Protein AF-A0A2J8KS31-F1 (afdb_monomer)

Radius of gyration: 13.06 Å; Cα contacts (8 Å, |Δi|>4): 85; chains: 1; bounding box: 33×24×30 Å

InterPro domains:
  IPR003382 Flavoprotein [PF02441] (6-48)
  IPR036551 Flavin prenyltransferase-like [G3DSA:3.40.50.1950] (1-64)
  IPR036551 Flavin prenyltransferase-like [SSF52507] (2-63)

Structure (mmCIF, N/CA/C/O backbone):
data_AF-A0A2J8KS31-F1
#
_entry.id   AF-A0A2J8KS31-F1
#
loop_
_atom_site.group_PDB
_atom_site.id
_atom_site.type_symbol
_atom_site.label_atom_id
_atom_site.label_alt_id
_atom_site.label_comp_id
_atom_site.label_asym_id
_atom_site.label_entity_id
_atom_site.label_seq_id
_atom_site.pdbx_PDB_ins_code
_atom_site.Cartn_x
_atom_site.Cartn_y
_atom_site.Cartn_z
_atom_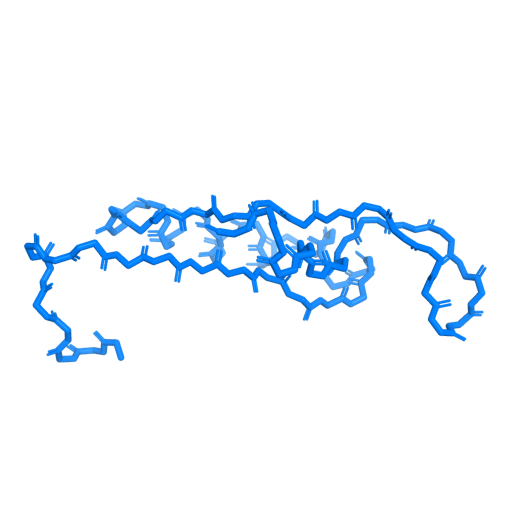site.occupancy
_atom_site.B_iso_or_equiv
_atom_site.auth_seq_id
_atom_site.auth_comp_id
_atom_site.auth_asym_id
_atom_site.auth_atom_id
_atom_site.pdbx_PDB_model_num
ATOM 1 N N . ILE A 1 1 ? -13.593 -4.215 4.434 1.00 81.88 1 ILE A N 1
ATOM 2 C CA . ILE A 1 1 ? -13.193 -2.845 4.852 1.00 81.88 1 ILE A CA 1
ATOM 3 C C . ILE A 1 1 ? -14.337 -1.831 4.953 1.00 81.88 1 ILE A C 1
ATOM 5 O O . ILE A 1 1 ? -14.296 -1.002 5.843 1.00 81.88 1 ILE A O 1
ATOM 9 N N . ARG A 1 2 ? -15.360 -1.845 4.083 1.00 90.81 2 ARG A N 1
ATOM 10 C CA . ARG A 1 2 ? -16.365 -0.758 4.040 1.00 90.81 2 ARG A CA 1
ATOM 11 C C . ARG A 1 2 ? -17.262 -0.650 5.283 1.00 90.81 2 ARG A C 1
ATOM 13 O O . ARG A 1 2 ? -17.772 0.428 5.545 1.00 90.81 2 ARG A O 1
ATOM 20 N N . ALA A 1 3 ? 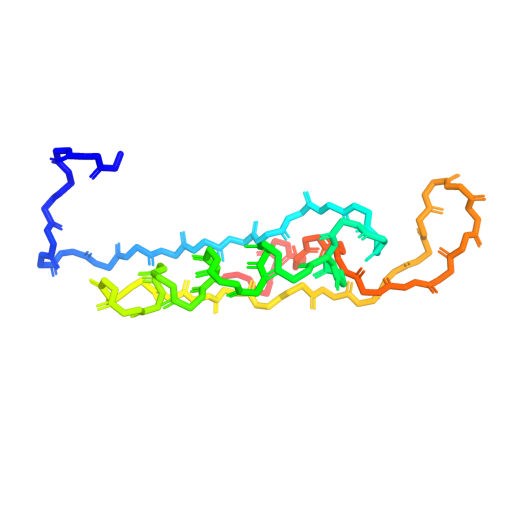-17.397 -1.733 6.046 1.00 94.81 3 ALA A N 1
ATOM 21 C CA . ALA A 1 3 ? -18.052 -1.767 7.356 1.00 94.81 3 ALA A CA 1
ATOM 22 C C . ALA A 1 3 ? -17.042 -1.954 8.511 1.00 94.81 3 ALA A C 1
ATOM 24 O O . ALA A 1 3 ? -17.401 -2.440 9.578 1.00 94.81 3 ALA A O 1
ATOM 25 N N . TRP A 1 4 ? -15.758 -1.656 8.277 1.00 93.94 4 TRP A N 1
ATOM 26 C CA . TRP A 1 4 ? -14.733 -1.764 9.311 1.00 93.94 4 TRP A CA 1
ATOM 27 C C . TRP A 1 4 ? -14.889 -0.642 10.333 1.00 93.94 4 TRP A C 1
ATOM 29 O O . TRP A 1 4 ? -15.071 0.522 9.969 1.00 93.94 4 TRP A O 1
ATOM 39 N N . ASP A 1 5 ? -14.772 -1.000 11.605 1.00 93.50 5 ASP A N 1
ATOM 40 C CA . ASP A 1 5 ? -14.695 -0.043 12.698 1.00 93.50 5 ASP A CA 1
ATOM 41 C C . ASP A 1 5 ? -13.369 0.724 12.611 1.00 93.50 5 ASP A C 1
ATOM 43 O O . ASP A 1 5 ? -12.295 0.180 12.864 1.00 93.50 5 ASP A O 1
ATOM 47 N N . ARG A 1 6 ? -13.450 2.005 12.241 1.00 88.19 6 ARG A N 1
ATOM 48 C CA 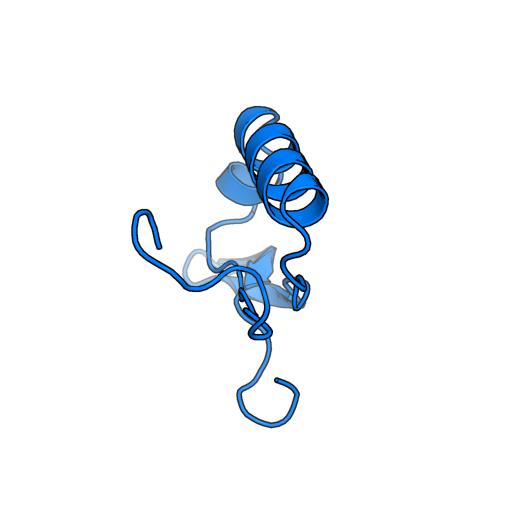. ARG A 1 6 ? -12.282 2.868 12.017 1.00 88.19 6 ARG A CA 1
ATOM 49 C C . ARG A 1 6 ? -11.503 3.200 13.293 1.00 88.19 6 ARG A C 1
ATOM 51 O O . ARG A 1 6 ? -10.426 3.771 13.180 1.00 88.19 6 ARG A O 1
ATOM 58 N N . SER A 1 7 ? -12.018 2.859 14.476 1.00 89.81 7 SER A N 1
ATOM 59 C CA . SER A 1 7 ? -11.264 2.976 15.730 1.00 89.81 7 SER A CA 1
ATOM 60 C C . SER A 1 7 ? -10.226 1.860 15.907 1.00 89.81 7 SER A C 1
ATOM 62 O O . SER A 1 7 ? -9.305 1.996 16.711 1.00 89.81 7 SER A O 1
ATOM 64 N N . LYS A 1 8 ? -10.349 0.763 15.148 1.00 94.06 8 LYS A N 1
ATOM 65 C CA . LYS A 1 8 ? -9.432 -0.377 15.208 1.00 94.06 8 LYS A CA 1
ATOM 66 C C . LYS A 1 8 ? -8.325 -0.246 14.164 1.00 94.06 8 LYS A C 1
ATOM 68 O O . LYS A 1 8 ? -8.618 0.122 13.021 1.00 94.06 8 LYS A O 1
ATOM 73 N N . PRO A 1 9 ? -7.079 -0.614 14.513 1.00 94.44 9 PRO A N 1
ATOM 74 C CA . PRO A 1 9 ? -5.972 -0.566 13.572 1.00 94.44 9 PRO A CA 1
ATOM 75 C C . PRO A 1 9 ? -6.231 -1.500 12.387 1.00 94.44 9 PRO A C 1
ATOM 77 O O . PRO A 1 9 ? -6.790 -2.589 12.538 1.00 94.44 9 PRO A O 1
ATOM 80 N N . LEU A 1 10 ? -5.806 -1.060 11.205 1.00 96.69 10 LEU A N 1
ATOM 81 C CA . LEU A 1 10 ? -5.818 -1.854 9.985 1.00 96.69 10 LEU A CA 1
ATOM 82 C C . LEU A 1 10 ? -4.457 -1.712 9.316 1.00 96.69 10 LEU A C 1
ATOM 84 O O . LEU A 1 10 ? -4.042 -0.603 8.980 1.00 96.69 10 LEU A O 1
ATOM 88 N N . LEU A 1 11 ? -3.793 -2.848 9.134 1.00 96.38 11 LEU A N 1
ATOM 89 C CA . LEU A 1 11 ? -2.528 -2.975 8.422 1.00 96.38 11 LEU A CA 1
ATOM 90 C C . LEU A 1 11 ? -2.814 -3.450 6.996 1.00 96.38 11 LEU A C 1
ATOM 92 O O . LEU A 1 11 ? -3.691 -4.294 6.792 1.00 96.38 11 LEU A O 1
ATOM 96 N N . PHE A 1 12 ? -2.078 -2.943 6.013 1.00 95.69 12 PHE A N 1
ATOM 97 C CA . PHE A 1 12 ? -2.099 -3.486 4.656 1.00 95.69 12 PHE A CA 1
ATOM 98 C C . PHE A 1 12 ? -0.678 -3.682 4.130 1.00 95.69 12 PHE A C 1
ATOM 100 O O . PHE A 1 12 ? 0.191 -2.842 4.342 1.00 95.69 12 PHE A O 1
ATOM 107 N N . CYS A 1 13 ? -0.465 -4.802 3.442 1.00 96.31 13 CYS A N 1
ATOM 108 C CA . CYS A 1 13 ? 0.821 -5.198 2.873 1.00 96.31 13 CYS A CA 1
ATOM 109 C C . CYS A 1 13 ? 0.630 -5.342 1.358 1.00 96.31 13 CYS A C 1
ATOM 111 O O . CYS A 1 13 ? 0.044 -6.340 0.925 1.00 96.31 13 CYS A O 1
ATOM 113 N N . PRO A 1 14 ? 1.022 -4.354 0.538 1.00 94.50 14 PRO A N 1
ATOM 114 C CA . PRO A 1 14 ? 0.857 -4.467 -0.902 1.00 94.50 14 PRO A CA 1
ATOM 115 C C . PRO A 1 14 ? 1.767 -5.571 -1.467 1.00 94.50 14 PRO A C 1
ATOM 117 O O . PRO A 1 14 ? 2.843 -5.855 -0.942 1.00 94.50 14 PRO A O 1
ATOM 120 N N . ALA A 1 15 ? 1.294 -6.237 -2.519 1.00 92.88 15 ALA A N 1
ATOM 121 C CA . ALA A 1 15 ? 1.987 -7.352 -3.156 1.00 92.88 15 ALA A CA 1
ATOM 122 C C . ALA A 1 15 ? 1.643 -7.368 -4.649 1.00 92.88 15 ALA A C 1
ATOM 124 O O . ALA A 1 15 ? 0.539 -7.752 -5.037 1.00 92.88 15 ALA A O 1
ATOM 125 N N . MET A 1 16 ? 2.558 -6.896 -5.488 1.00 91.38 16 MET A N 1
ATOM 126 C CA . MET A 1 16 ? 2.351 -6.748 -6.928 1.00 91.38 16 MET A CA 1
ATOM 127 C C . MET A 1 16 ? 3.683 -6.673 -7.687 1.00 91.38 16 MET A C 1
ATOM 129 O O . MET A 1 16 ? 4.748 -6.523 -7.096 1.00 91.38 16 MET A O 1
ATOM 133 N N . ASN A 1 17 ? 3.635 -6.787 -9.015 1.00 90.81 17 ASN A N 1
ATOM 134 C CA . ASN A 1 17 ? 4.812 -6.571 -9.859 1.00 90.81 17 ASN A CA 1
ATOM 135 C C . ASN A 1 17 ? 5.294 -5.106 -9.774 1.00 90.81 17 ASN A C 1
ATOM 137 O O . ASN A 1 17 ? 4.488 -4.203 -9.557 1.00 90.81 17 ASN A O 1
ATOM 141 N N . THR A 1 18 ? 6.583 -4.860 -10.009 1.00 89.81 18 THR A N 1
ATOM 142 C CA . THR A 1 18 ? 7.182 -3.516 -9.972 1.00 89.81 18 THR A CA 1
ATOM 143 C C . THR A 1 18 ? 6.510 -2.517 -10.900 1.00 89.81 18 THR A C 1
ATOM 145 O O . THR A 1 18 ? 6.201 -1.417 -10.458 1.00 89.81 18 THR A O 1
ATOM 148 N N . ALA A 1 19 ? 6.147 -2.908 -12.123 1.00 91.25 19 ALA A N 1
ATOM 149 C CA . ALA A 1 19 ? 5.427 -2.019 -13.034 1.00 91.25 19 ALA A CA 1
ATOM 150 C C . ALA A 1 19 ? 4.037 -1.626 -12.496 1.00 91.25 19 ALA A C 1
ATOM 152 O O . ALA A 1 19 ? 3.555 -0.526 -12.755 1.00 91.25 19 ALA A O 1
ATOM 153 N N . MET A 1 20 ? 3.386 -2.508 -11.725 1.00 93.44 20 MET A N 1
ATOM 154 C CA . MET A 1 20 ? 2.128 -2.178 -11.045 1.00 93.44 20 MET A CA 1
ATOM 155 C C . MET A 1 20 ? 2.374 -1.251 -9.856 1.00 93.44 20 MET A 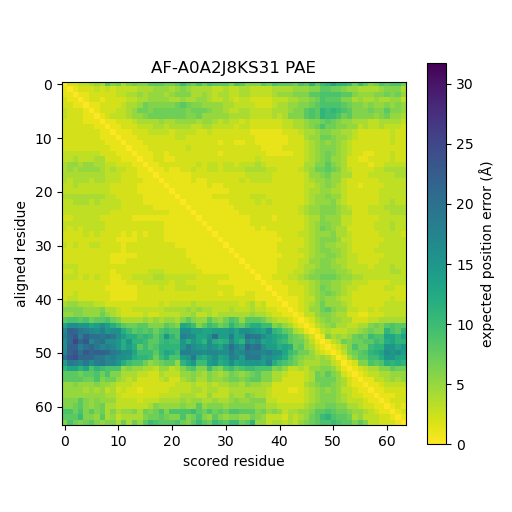C 1
ATOM 157 O O . MET A 1 20 ? 1.602 -0.320 -9.647 1.00 93.44 20 MET A O 1
ATOM 161 N N . TRP A 1 21 ? 3.441 -1.490 -9.091 1.00 93.69 21 TRP A N 1
ATOM 162 C CA . TRP A 1 21 ? 3.809 -0.657 -7.951 1.00 93.69 21 TRP A CA 1
ATOM 163 C C . TRP A 1 21 ? 4.146 0.780 -8.371 1.00 93.69 21 TRP 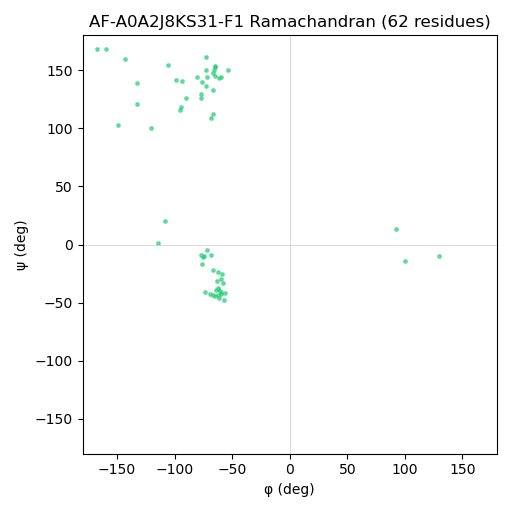A C 1
ATOM 165 O O . TRP A 1 21 ? 3.668 1.734 -7.763 1.00 93.69 21 TRP A O 1
ATOM 175 N N . GLU A 1 22 ? 4.906 0.934 -9.453 1.00 93.12 22 GLU A N 1
ATOM 176 C CA . GLU A 1 22 ? 5.312 2.230 -10.008 1.00 93.12 22 GLU A CA 1
ATOM 177 C C . GLU A 1 22 ? 4.179 2.955 -10.749 1.00 93.12 22 GLU A C 1
ATOM 179 O O . GLU A 1 22 ? 4.308 4.130 -11.100 1.00 93.12 22 GLU A O 1
ATOM 184 N N . HIS A 1 23 ? 3.047 2.287 -10.982 1.00 96.81 23 HIS A N 1
ATOM 185 C CA . HIS A 1 23 ? 1.919 2.900 -11.664 1.00 96.81 23 HIS A CA 1
ATOM 186 C C . HIS A 1 23 ? 1.312 4.029 -10.804 1.00 96.81 23 HIS A C 1
ATOM 188 O O . HIS A 1 23 ? 0.996 3.812 -9.631 1.00 96.81 23 HIS A O 1
ATOM 194 N N . PRO A 1 24 ? 1.029 5.223 -11.366 1.00 96.94 24 PRO A N 1
ATOM 195 C CA . PRO A 1 24 ? 0.558 6.379 -10.592 1.00 96.94 24 PRO A CA 1
ATOM 196 C C . PRO A 1 24 ? -0.764 6.134 -9.847 1.00 96.94 24 PRO A C 1
ATOM 198 O O . PRO A 1 24 ? -0.988 6.694 -8.777 1.00 96.94 24 PRO A O 1
ATOM 201 N N . ILE A 1 25 ? -1.635 5.267 -10.377 1.00 98.12 25 ILE A N 1
ATOM 202 C CA . ILE A 1 25 ? -2.873 4.858 -9.687 1.00 98.12 25 ILE A CA 1
ATOM 203 C C . ILE A 1 25 ? -2.567 4.143 -8.365 1.00 98.12 25 ILE A C 1
ATOM 205 O O . ILE A 1 25 ? -3.283 4.351 -7.389 1.00 98.12 25 ILE A O 1
ATOM 209 N N . THR A 1 26 ? -1.512 3.331 -8.307 1.00 96.88 26 THR A N 1
ATOM 210 C CA . THR A 1 26 ? -1.131 2.619 -7.083 1.00 96.88 26 THR A CA 1
ATOM 211 C C . THR A 1 26 ? -0.712 3.609 -6.007 1.00 96.88 26 THR A C 1
ATOM 213 O O . THR A 1 26 ? -1.210 3.524 -4.888 1.00 96.88 26 THR A O 1
ATOM 216 N N . ALA A 1 27 ? 0.097 4.614 -6.359 1.00 95.75 27 ALA A N 1
ATOM 217 C CA . ALA A 1 27 ? 0.456 5.693 -5.439 1.00 95.75 27 ALA A CA 1
ATOM 218 C C . ALA A 1 27 ? -0.792 6.414 -4.892 1.00 95.75 27 ALA A C 1
ATOM 220 O O . ALA A 1 27 ? -0.961 6.523 -3.680 1.00 95.75 27 ALA A O 1
ATOM 221 N N . GLN A 1 28 ? -1.733 6.790 -5.768 1.00 98.25 28 GLN A N 1
ATOM 222 C CA . GLN A 1 28 ? -2.994 7.425 -5.358 1.00 98.25 28 GLN A CA 1
ATOM 223 C C . GLN A 1 28 ? -3.828 6.544 -4.415 1.00 98.25 28 GLN A C 1
ATOM 225 O O . GLN A 1 28 ? -4.422 7.035 -3.454 1.00 98.25 28 GLN A O 1
ATOM 230 N N . GLN A 1 29 ? -3.893 5.237 -4.676 1.00 97.38 29 GLN A N 1
ATOM 231 C CA . GLN A 1 29 ? -4.634 4.292 -3.841 1.00 97.38 29 GLN A CA 1
ATOM 232 C C . GLN A 1 29 ? -3.977 4.107 -2.470 1.00 97.38 29 GLN A C 1
ATOM 234 O O . GLN A 1 29 ? -4.680 4.106 -1.460 1.00 97.38 29 GLN A O 1
ATOM 239 N N . VAL A 1 30 ? -2.648 3.991 -2.417 1.00 97.00 30 VAL A N 1
ATOM 240 C CA . VAL A 1 30 ? -1.884 3.891 -1.164 1.00 97.00 30 VAL A CA 1
ATOM 241 C C . VAL A 1 30 ? -2.078 5.148 -0.318 1.0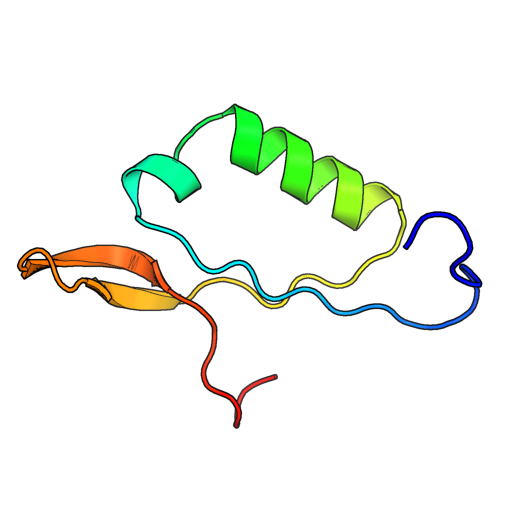0 97.00 30 VAL A C 1
ATOM 243 O O . VAL A 1 30 ? -2.394 5.041 0.869 1.00 97.00 30 VAL A O 1
ATOM 246 N N . ASP A 1 31 ? -1.986 6.330 -0.926 1.00 97.44 31 ASP A N 1
ATOM 247 C CA . ASP A 1 31 ? -2.215 7.602 -0.236 1.00 97.44 31 ASP A CA 1
ATOM 248 C C . ASP A 1 31 ? -3.641 7.700 0.314 1.00 97.44 31 ASP A C 1
ATOM 250 O O . ASP A 1 31 ? -3.851 8.129 1.450 1.00 97.44 31 ASP A O 1
ATOM 254 N N . GLN A 1 32 ? -4.634 7.220 -0.440 1.00 97.12 32 GLN A N 1
ATOM 255 C CA . GLN A 1 32 ? -6.019 7.187 0.020 1.00 97.12 32 GLN A CA 1
ATOM 256 C C . GLN A 1 32 ? -6.215 6.258 1.229 1.00 97.12 32 GLN A C 1
ATOM 258 O O . GLN A 1 32 ? -6.975 6.600 2.140 1.00 97.12 32 GLN A O 1
ATOM 263 N N . LEU A 1 33 ? -5.541 5.102 1.259 1.00 95.69 33 LEU A N 1
ATOM 264 C CA . LEU A 1 33 ? -5.576 4.177 2.398 1.00 95.69 33 LEU A CA 1
ATOM 265 C C . LEU A 1 33 ? -4.901 4.789 3.633 1.00 95.69 33 LEU A C 1
ATOM 267 O O . LEU A 1 33 ? -5.475 4.744 4.723 1.00 95.69 33 LEU A O 1
ATOM 271 N N . LYS A 1 34 ? -3.741 5.433 3.462 1.00 94.88 34 LYS A N 1
ATOM 272 C CA . LYS A 1 34 ? -3.056 6.170 4.538 1.00 94.88 34 LYS A CA 1
ATOM 273 C C . LYS A 1 34 ? -3.923 7.297 5.091 1.00 94.88 34 LYS A C 1
ATOM 275 O O . LYS A 1 34 ? -4.056 7.430 6.305 1.00 94.88 34 LYS A O 1
ATOM 280 N N . ALA A 1 35 ? -4.599 8.049 4.222 1.00 95.56 35 ALA A N 1
ATOM 281 C CA . ALA A 1 35 ? -5.535 9.100 4.620 1.00 95.56 35 ALA A CA 1
ATOM 282 C C . ALA A 1 35 ? -6.738 8.570 5.426 1.00 95.56 35 ALA A C 1
ATOM 284 O O . ALA A 1 35 ? -7.334 9.309 6.210 1.00 95.56 35 ALA A O 1
ATOM 285 N N . PHE A 1 36 ? -7.099 7.288 5.289 1.00 93.56 36 PHE A N 1
ATOM 286 C CA . PHE A 1 36 ? -8.117 6.666 6.140 1.00 93.56 36 PHE A CA 1
ATOM 287 C C . PHE A 1 36 ? -7.626 6.302 7.547 1.00 93.56 36 PHE A C 1
ATOM 289 O O . PHE A 1 36 ? -8.475 5.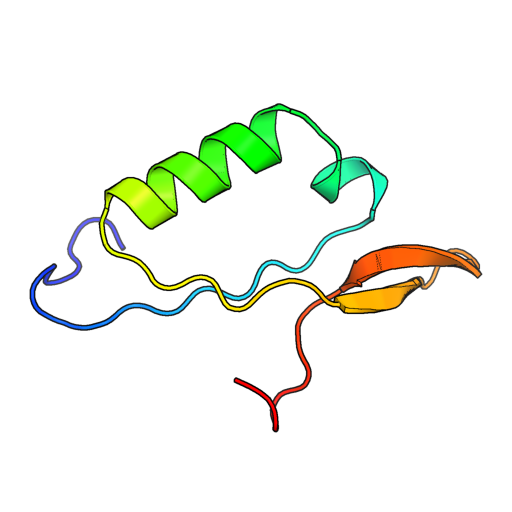984 8.387 1.00 93.56 36 PHE A O 1
ATOM 296 N N . GLY A 1 37 ? -6.319 6.410 7.811 1.00 93.88 37 GLY A N 1
ATOM 297 C CA . GLY A 1 37 ? -5.663 6.011 9.057 1.00 93.88 37 GLY A CA 1
ATOM 298 C C . GLY A 1 37 ? -5.131 4.578 9.030 1.00 93.88 37 GLY A C 1
ATOM 299 O O . GLY A 1 37 ? -4.826 4.023 10.083 1.00 93.88 37 GLY A O 1
ATOM 300 N N . TYR A 1 38 ? -5.064 3.950 7.853 1.00 95.88 38 TYR A N 1
ATOM 301 C CA . TYR A 1 38 ? -4.523 2.601 7.720 1.00 95.88 38 TYR A CA 1
ATOM 302 C C . TYR A 1 38 ? -3.000 2.636 7.679 1.00 95.88 38 TYR A C 1
ATOM 304 O O . TYR A 1 38 ? -2.395 3.550 7.119 1.00 95.88 38 TYR A O 1
ATOM 312 N N . VAL A 1 39 ? -2.391 1.618 8.271 1.00 95.94 39 VAL A N 1
ATOM 313 C CA . VAL A 1 39 ? -0.944 1.506 8.396 1.00 95.94 39 VAL A CA 1
ATOM 314 C C . VAL A 1 39 ? -0.425 0.666 7.238 1.00 95.94 39 VAL A C 1
ATOM 316 O O . VAL A 1 39 ? -0.793 -0.497 7.075 1.00 95.94 39 VAL A O 1
ATOM 319 N N . GLU A 1 40 ? 0.413 1.280 6.414 1.00 96.00 40 GLU A N 1
ATOM 320 C CA . GLU A 1 40 ? 1.126 0.574 5.359 1.00 96.00 40 GLU A CA 1
ATOM 321 C C . GLU A 1 40 ? 2.290 -0.213 5.960 1.00 96.00 40 GLU A C 1
ATOM 323 O O . GLU A 1 40 ? 3.125 0.359 6.663 1.00 96.00 40 GLU A O 1
ATOM 328 N N . ILE A 1 41 ? 2.384 -1.494 5.615 1.00 96.06 41 ILE A N 1
ATOM 329 C CA . ILE A 1 41 ? 3.648 -2.222 5.665 1.00 96.06 41 ILE A CA 1
ATOM 330 C C . ILE A 1 41 ? 4.257 -2.164 4.259 1.00 96.06 41 ILE A C 1
ATOM 332 O O . ILE A 1 41 ? 3.640 -2.676 3.318 1.00 96.06 41 ILE A O 1
ATOM 336 N N . PRO A 1 42 ? 5.419 -1.508 4.083 1.00 92.00 42 PRO A N 1
ATOM 337 C CA . PRO A 1 42 ? 5.955 -1.219 2.762 1.00 92.00 42 PRO A CA 1
ATOM 338 C C . PRO A 1 42 ? 6.334 -2.498 2.014 1.00 92.00 42 PRO A C 1
ATOM 340 O O . PRO A 1 42 ? 6.754 -3.496 2.603 1.00 92.00 42 PRO A O 1
ATOM 343 N N . CYS A 1 43 ? 6.231 -2.440 0.687 1.00 91.94 43 CYS A N 1
ATOM 344 C CA . CYS A 1 43 ? 6.767 -3.493 -0.163 1.00 91.94 43 CYS A CA 1
ATOM 345 C C . CYS A 1 43 ? 8.292 -3.562 -0.046 1.00 91.94 43 CYS A C 1
ATOM 347 O O . CYS A 1 43 ? 8.968 -2.552 0.156 1.00 91.94 43 CYS A O 1
ATOM 349 N N . VAL A 1 44 ? 8.841 -4.746 -0.280 1.00 90.56 44 VAL A N 1
ATOM 350 C CA . VAL A 1 44 ? 10.282 -4.981 -0.361 1.00 90.56 44 VAL A CA 1
ATOM 351 C C . VAL A 1 44 ? 10.712 -5.190 -1.810 1.00 90.56 44 VAL A C 1
ATOM 353 O O . VAL A 1 44 ? 9.922 -5.609 -2.662 1.00 90.56 44 VAL A O 1
ATOM 356 N N . ALA A 1 45 ? 11.980 -4.893 -2.092 1.00 85.56 45 ALA A N 1
ATOM 357 C CA . ALA A 1 45 ? 12.604 -5.288 -3.346 1.00 85.56 45 ALA A CA 1
ATOM 358 C C . ALA A 1 45 ? 12.958 -6.777 -3.288 1.00 85.56 45 ALA A C 1
ATOM 360 O O . ALA A 1 45 ? 13.640 -7.217 -2.362 1.00 85.56 45 ALA A O 1
ATOM 361 N N . LYS A 1 46 ? 12.496 -7.553 -4.268 1.00 75.62 46 LYS A N 1
ATOM 362 C CA . LYS A 1 46 ? 12.880 -8.959 -4.439 1.00 75.62 46 LYS A CA 1
ATOM 363 C C . LYS A 1 46 ? 13.000 -9.287 -5.915 1.00 75.62 46 LYS A C 1
ATOM 365 O O . LYS A 1 46 ? 12.405 -8.624 -6.763 1.00 75.62 46 LYS A O 1
ATOM 370 N N . LYS A 1 47 ? 13.733 -10.361 -6.203 1.00 72.81 47 LYS A N 1
ATOM 371 C CA . LYS A 1 47 ? 13.748 -10.961 -7.531 1.00 72.81 47 LYS A CA 1
ATOM 372 C C . LYS A 1 47 ? 12.368 -11.543 -7.822 1.00 72.81 47 LYS A C 1
ATOM 374 O O . LYS A 1 47 ? 11.922 -12.480 -7.157 1.00 72.81 47 LYS A O 1
ATOM 379 N N . LEU A 1 48 ? 11.672 -10.936 -8.769 1.00 65.12 48 LEU A N 1
ATOM 380 C CA . LEU A 1 48 ? 10.349 -11.349 -9.196 1.00 65.12 48 LEU A CA 1
ATOM 381 C C . LEU A 1 48 ? 10.441 -12.638 -10.015 1.00 65.12 48 LEU A C 1
ATOM 383 O O . LEU A 1 48 ? 11.490 -12.994 -10.551 1.00 65.12 48 LEU A O 1
ATOM 387 N N . VAL A 1 49 ? 9.310 -13.334 -10.150 1.00 63.88 49 VAL A N 1
ATOM 388 C CA . VAL A 1 49 ? 9.215 -14.598 -10.907 1.00 63.88 49 VAL A CA 1
ATOM 389 C C . VAL A 1 49 ? 9.637 -14.427 -12.377 1.00 63.88 49 VAL A C 1
ATOM 391 O O . VAL A 1 49 ? 10.104 -15.381 -12.990 1.00 63.88 49 VAL A O 1
ATOM 394 N N . CYS A 1 50 ? 9.536 -13.214 -12.934 1.00 63.72 50 CYS A N 1
ATOM 395 C CA . CYS A 1 50 ? 10.001 -12.884 -14.285 1.00 63.72 50 CYS A CA 1
ATOM 396 C C . CYS A 1 50 ? 11.530 -12.748 -14.419 1.00 63.72 50 CYS A C 1
ATOM 398 O O . CYS A 1 50 ? 12.025 -12.694 -15.539 1.00 63.72 50 CYS A O 1
ATOM 400 N N . GLY A 1 51 ? 12.277 -12.725 -13.310 1.00 64.94 51 GLY A N 1
ATOM 401 C CA . GLY A 1 51 ? 13.733 -12.568 -13.288 1.00 64.94 51 GLY A CA 1
ATOM 402 C C . GLY A 1 51 ? 14.222 -11.152 -12.971 1.00 64.94 51 GLY A C 1
ATOM 403 O O . GLY A 1 51 ? 15.390 -11.013 -12.604 1.00 64.94 51 GLY A O 1
ATOM 404 N N . ASP A 1 52 ? 13.343 -10.147 -13.035 1.00 64.62 52 ASP A N 1
ATOM 405 C CA . ASP A 1 52 ? 13.653 -8.751 -12.703 1.00 64.62 52 ASP A CA 1
ATOM 406 C C . ASP A 1 52 ? 13.721 -8.534 -11.185 1.00 64.62 52 ASP A C 1
ATOM 408 O O . ASP A 1 52 ? 12.899 -9.061 -10.432 1.00 64.62 52 ASP A O 1
ATOM 412 N N . GLU A 1 53 ? 14.688 -7.742 -10.718 1.00 73.25 53 GLU A N 1
ATOM 413 C CA . GLU A 1 53 ? 14.697 -7.217 -9.350 1.00 73.25 53 GLU A CA 1
ATOM 414 C C . GLU A 1 53 ? 13.969 -5.878 -9.311 1.00 73.25 53 GLU A C 1
ATOM 416 O O . GLU A 1 53 ? 14.315 -4.949 -10.038 1.00 73.25 53 GLU A O 1
ATOM 421 N N . GLY A 1 54 ? 12.976 -5.763 -8.434 1.00 80.75 54 GLY A N 1
ATOM 422 C CA . GLY A 1 54 ? 12.259 -4.509 -8.263 1.00 80.75 54 GLY A CA 1
ATOM 423 C C . GLY A 1 54 ? 11.381 -4.489 -7.020 1.00 80.75 54 GLY A C 1
ATOM 424 O O . GLY A 1 54 ? 11.176 -5.509 -6.354 1.00 80.75 54 GLY A O 1
ATOM 425 N N . LEU A 1 55 ? 10.894 -3.295 -6.679 1.00 84.00 55 LEU A N 1
ATOM 426 C CA . LEU A 1 55 ? 10.002 -3.080 -5.540 1.00 84.00 55 LEU A CA 1
ATOM 427 C C . LEU A 1 55 ? 8.601 -3.628 -5.846 1.00 84.00 55 LEU A C 1
ATOM 429 O O . LEU A 1 55 ? 8.180 -3.626 -6.999 1.00 84.00 55 LEU A O 1
ATOM 433 N N . GLY A 1 56 ? 7.867 -4.068 -4.826 1.00 83.62 56 GLY A N 1
ATOM 434 C CA . GLY A 1 56 ? 6.468 -4.503 -4.973 1.00 83.62 56 GLY A CA 1
ATOM 435 C C . GLY A 1 56 ? 6.166 -5.866 -4.355 1.00 83.62 56 GLY A C 1
ATOM 436 O O . GLY A 1 56 ? 5.000 -6.230 -4.213 1.00 83.62 56 GLY A O 1
ATOM 437 N N . ALA A 1 57 ? 7.187 -6.615 -3.933 1.00 88.25 57 ALA A N 1
ATOM 438 C CA . ALA A 1 57 ? 6.967 -7.853 -3.201 1.00 88.25 57 ALA A CA 1
ATOM 439 C C . ALA A 1 57 ? 6.456 -7.567 -1.781 1.00 88.25 57 ALA A C 1
ATOM 441 O O . ALA A 1 57 ? 6.889 -6.611 -1.136 1.00 88.25 57 ALA A O 1
ATOM 442 N N . MET A 1 58 ? 5.569 -8.428 -1.276 1.00 92.62 58 MET A N 1
ATOM 443 C CA . MET A 1 58 ? 5.077 -8.330 0.099 1.00 92.62 58 MET A CA 1
ATOM 444 C C . MET A 1 58 ? 6.235 -8.441 1.096 1.00 92.62 58 MET A C 1
ATOM 446 O O . MET A 1 58 ? 7.167 -9.231 0.889 1.00 92.62 58 MET A O 1
ATOM 450 N N . ALA A 1 59 ? 6.146 -7.687 2.192 1.00 91.31 59 ALA A N 1
ATOM 451 C CA . ALA A 1 59 ? 7.018 -7.861 3.345 1.00 91.31 59 ALA A CA 1
ATOM 452 C C . ALA A 1 59 ? 6.994 -9.317 3.850 1.00 91.31 59 ALA A C 1
ATOM 454 O O . ALA A 1 59 ? 6.003 -10.037 3.700 1.00 91.31 59 ALA A O 1
ATOM 455 N N . GLU A 1 60 ? 8.110 -9.762 4.428 1.00 89.56 60 GLU A N 1
ATOM 456 C CA . GLU A 1 60 ? 8.194 -11.089 5.038 1.00 89.56 60 GLU A CA 1
ATOM 457 C C . GLU A 1 60 ? 7.255 -11.179 6.239 1.00 89.56 60 GLU A C 1
ATOM 459 O O . GLU A 1 60 ? 7.115 -10.217 6.990 1.00 89.56 60 GLU A O 1
ATOM 464 N N . VAL A 1 61 ? 6.662 -12.350 6.476 1.00 88.75 61 VAL A N 1
ATOM 465 C CA . VAL A 1 61 ? 5.695 -12.536 7.574 1.00 88.75 61 VAL A CA 1
ATOM 466 C C . VAL A 1 61 ? 6.297 -12.185 8.938 1.00 88.75 61 VAL A C 1
ATOM 468 O O . VAL A 1 61 ? 5.605 -11.637 9.782 1.00 88.75 61 VAL A O 1
ATOM 471 N N . GLY A 1 62 ? 7.595 -12.428 9.144 1.00 90.69 62 GLY A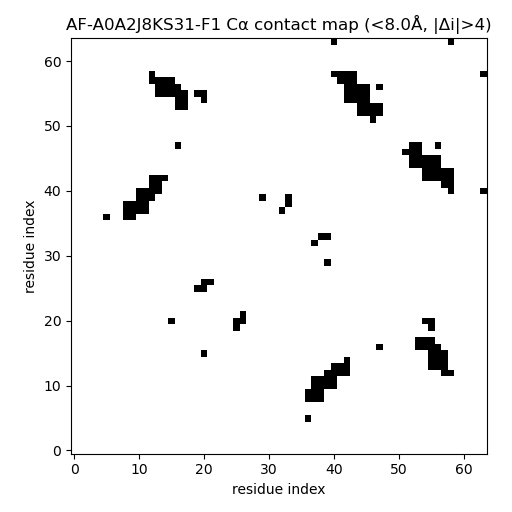 N 1
ATOM 472 C CA . GLY A 1 62 ? 8.292 -12.050 10.381 1.00 90.69 62 GLY A CA 1
ATOM 473 C C . GLY A 1 62 ? 8.543 -10.545 10.554 1.00 90.69 62 GLY A C 1
ATOM 474 O O . GLY A 1 62 ? 9.076 -10.145 11.583 1.00 90.69 62 GLY A O 1
ATOM 475 N N . THR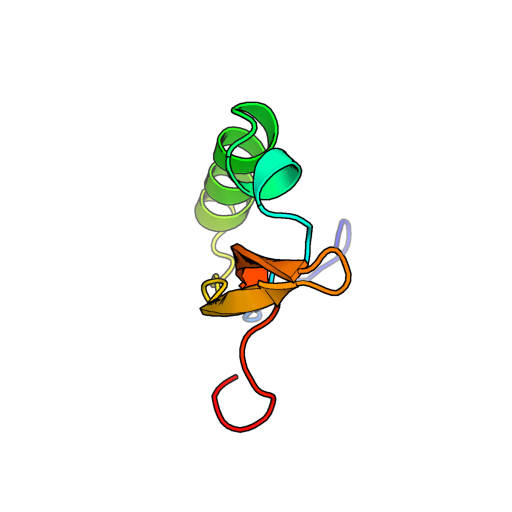 A 1 63 ? 8.214 -9.728 9.550 1.00 85.12 63 THR A N 1
ATOM 476 C CA . THR A 1 63 ? 8.425 -8.267 9.526 1.00 85.12 63 THR A CA 1
ATOM 477 C C . THR A 1 63 ? 7.123 -7.460 9.515 1.00 85.12 63 THR A C 1
ATOM 479 O O . THR A 1 63 ? 7.178 -6.232 9.457 1.00 85.12 63 THR A O 1
ATOM 482 N N . ILE A 1 64 ? 5.977 -8.146 9.554 1.00 84.31 64 ILE A N 1
ATOM 483 C CA . ILE A 1 64 ? 4.619 -7.583 9.623 1.00 84.31 64 ILE A CA 1
ATOM 484 C C . ILE A 1 64 ? 4.158 -7.596 11.080 1.00 84.31 64 ILE A C 1
ATOM 486 O O . ILE A 1 64 ? 3.612 -6.563 11.524 1.00 84.31 64 ILE A O 1
#

Sequence (64 aa):
IRAWDRSKPLLFCPAMNTAMWEHPITAQQVDQLKAFGYVEIPCVAKKLVCGDEGLGAMAEVGTI

Mean predicted aligned error: 4.32 Å

Solvent-accessible surface area (backbone atoms only — not comparable to full-atom values): 3929 Å² total; per-residue (Å²): 115,96,86,55,65,82,89,53,89,46,78,47,62,52,69,47,55,39,74,58,51,70,32,68,67,45,51,54,51,52,52,53,43,44,74,73,68,36,45,78,45,65,52,33,72,42,73,41,97,90,68,53,74,39,48,18,34,51,56,54,80,96,77,111

Nearest PDB structures (foldseek):
  1mvn-assembly1_A  TM=9.785E-01  e=5.290E-07  Arabidopsis thaliana
  1e20-assembly1_A  TM=8.504E-01  e=3.266E-06  Arabidopsis thaliana
  1mvl-assembly1_A  TM=9.746E-01  e=1.157E-04  Arabidopsis thaliana
  6tgv-assembly1_A-3  TM=8.748E-01  e=4.613E-04  Mycolicibacterium smegmatis MC2 155
  6tgv-assembly1_C  TM=9.079E-01  e=2.648E-03  Mycolicibacterium smegmatis MC2 155

pLDDT: mean 89.52, std 9.23, range [63.72, 98.25]

Secondary structure (DSSP, 8-state):
-TT--TTS--EE-----HHHHTSHHHHHHHHHHHHTTPEE---EEEE-TTS-EEEEEPPPGGG-

Foldseek 3Di:
DVPDDLVDEAEDWFADDQVVCPDVVVVVVVVVCVVSVYHYDFFDFDQDPVRDTHTGHTDDPVSD

Organism: Pan troglodytes (NCBI:txid9598)